Protein AF-A0A930VEP8-F1 (afdb_monomer_lite)

Secondary structure (DSSP, 8-state):
----------------S---SS-TTT----EEEETTSTTTEEEETTTTEEEE-----PPPPPP---

pLDDT: mean 80.21, std 15.47, range [47.66, 97.88]

Radius of gyration: 19.14 Å; chains: 1; bounding box: 65×26×40 Å

Foldseek 3Di:
DDDPPPDPPPPPPPAPPDDDQADPPPRDRQKDWDPPDPATKIARPVVGDIDHDHDPDDDDDPDPPD

Structure (mmCIF, N/CA/C/O backbone):
data_AF-A0A930VEP8-F1
#
_entry.id   AF-A0A930VEP8-F1
#
loop_
_atom_site.group_PDB
_atom_site.id
_atom_site.type_symbol
_atom_site.label_atom_id
_atom_site.label_alt_id
_atom_site.label_comp_id
_atom_site.label_asym_id
_atom_site.label_entity_id
_atom_site.label_seq_id
_atom_site.pdbx_PDB_ins_code
_atom_site.Cartn_x
_atom_site.Cartn_y
_atom_site.Cartn_z
_atom_site.occupancy
_atom_site.B_iso_or_equiv
_atom_site.auth_seq_id
_atom_site.auth_comp_id
_atom_site.auth_asym_id
_atom_site.auth_atom_id
_atom_site.pdbx_PDB_model_num
ATOM 1 N N . MET A 1 1 ? 41.929 -22.210 24.596 1.00 47.66 1 MET A N 1
ATOM 2 C CA . MET A 1 1 ? 41.415 -20.893 24.172 1.00 47.66 1 MET A CA 1
ATOM 3 C C . MET A 1 1 ? 40.243 -21.176 23.250 1.00 47.66 1 MET A C 1
ATOM 5 O 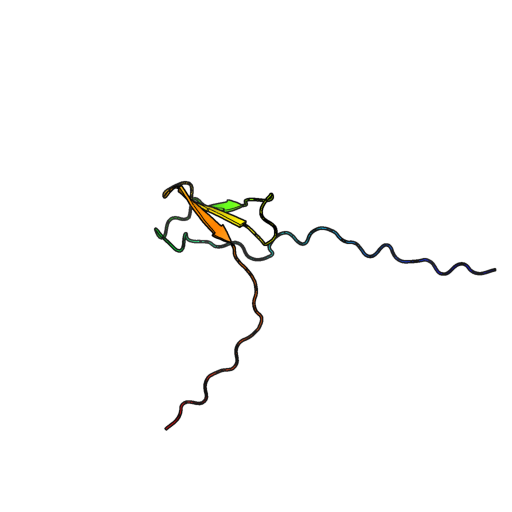O . MET A 1 1 ? 40.472 -21.583 22.123 1.00 47.66 1 MET A O 1
ATOM 9 N N . THR A 1 2 ? 39.023 -21.177 23.793 1.00 54.00 2 THR A N 1
ATOM 10 C CA . THR A 1 2 ? 37.801 -21.488 23.037 1.00 54.00 2 THR A CA 1
ATOM 11 C C . THR A 1 2 ? 37.198 -20.165 22.583 1.00 54.00 2 THR A C 1
ATOM 13 O O . THR A 1 2 ? 36.773 -19.370 23.414 1.00 54.00 2 THR A O 1
ATOM 16 N N . GLU A 1 3 ? 37.233 -19.901 21.284 1.00 59.78 3 GLU A N 1
ATOM 17 C CA . GLU A 1 3 ? 36.557 -18.749 20.685 1.00 59.78 3 GLU A CA 1
ATOM 18 C C . GLU A 1 3 ? 35.048 -19.067 20.656 1.00 59.78 3 GLU A C 1
ATOM 20 O O . GLU A 1 3 ? 34.678 -20.168 20.226 1.00 59.78 3 GLU A O 1
ATOM 25 N N . PRO A 1 4 ? 34.153 -18.186 21.135 1.00 64.19 4 PRO A N 1
ATOM 26 C CA . PRO A 1 4 ? 32.726 -18.377 20.931 1.00 64.19 4 PRO A CA 1
ATOM 27 C C . PRO A 1 4 ? 32.431 -18.232 19.436 1.00 64.19 4 PRO A C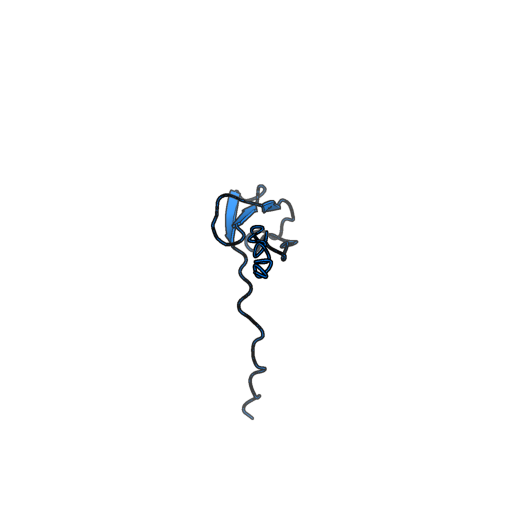 1
ATOM 29 O O . PRO A 1 4 ? 32.801 -17.248 18.806 1.00 64.19 4 PRO A O 1
ATOM 32 N N . PHE A 1 5 ? 31.769 -19.230 18.857 1.00 56.78 5 PHE A N 1
ATOM 33 C CA . PHE A 1 5 ? 31.299 -19.172 17.478 1.00 56.78 5 PHE A CA 1
ATOM 34 C C . PHE A 1 5 ? 30.175 -18.125 17.400 1.00 56.78 5 PHE A C 1
ATOM 36 O O . PHE A 1 5 ? 29.005 -18.426 17.651 1.00 56.78 5 PHE A O 1
ATOM 43 N N . GLU A 1 6 ? 30.536 -16.869 17.134 1.00 65.44 6 GLU A N 1
ATOM 44 C CA . GLU A 1 6 ? 29.588 -15.782 16.906 1.00 65.44 6 GLU A CA 1
ATOM 45 C C . GLU A 1 6 ? 28.738 -16.136 15.685 1.00 65.44 6 GLU A C 1
ATOM 47 O O . GLU A 1 6 ? 29.186 -16.136 14.540 1.00 65.44 6 GLU A O 1
ATOM 52 N N . THR A 1 7 ? 27.487 -16.511 15.945 1.00 64.88 7 THR A N 1
ATOM 53 C CA . THR A 1 7 ? 26.509 -16.797 14.899 1.00 64.88 7 THR A CA 1
ATOM 54 C C . THR A 1 7 ? 26.327 -15.526 14.067 1.00 64.88 7 THR A C 1
ATOM 56 O O . THR A 1 7 ? 25.923 -14.511 14.643 1.00 64.88 7 THR A O 1
ATOM 59 N N . PRO A 1 8 ? 26.566 -15.528 12.739 1.00 56.50 8 PRO A N 1
ATOM 60 C CA . PRO A 1 8 ? 26.226 -14.375 11.926 1.00 56.50 8 PRO A CA 1
ATOM 61 C C . PRO A 1 8 ? 24.710 -14.220 11.994 1.00 56.50 8 PRO A C 1
ATOM 63 O O . PRO A 1 8 ? 23.950 -15.028 11.455 1.00 56.50 8 PRO A O 1
ATOM 66 N N . ARG A 1 9 ? 24.257 -13.199 12.725 1.00 63.81 9 ARG A N 1
ATOM 67 C CA . ARG A 1 9 ? 22.856 -12.800 12.785 1.00 63.81 9 ARG A CA 1
ATOM 68 C C . ARG A 1 9 ? 22.445 -12.483 11.353 1.00 63.81 9 ARG A C 1
ATOM 70 O O . ARG A 1 9 ? 22.817 -11.446 10.813 1.00 63.81 9 ARG A O 1
ATOM 77 N N . SER A 1 10 ? 21.748 -13.425 10.725 1.00 56.12 10 SER A N 1
ATOM 78 C CA . SER A 1 10 ? 21.330 -13.336 9.334 1.00 56.12 10 SER A CA 1
ATOM 79 C C . SER A 1 10 ? 20.370 -12.151 9.183 1.00 56.12 10 SER A C 1
ATOM 81 O O . SER A 1 10 ? 19.163 -12.277 9.370 1.00 56.12 10 SER A O 1
ATOM 83 N N . SER A 1 11 ? 20.912 -10.970 8.881 1.00 61.44 11 SER A N 1
ATOM 84 C CA . SER A 1 11 ? 20.161 -9.798 8.420 1.00 61.44 11 SER A CA 1
ATOM 85 C C . SER A 1 11 ? 19.814 -9.972 6.944 1.00 61.44 11 SER A C 1
ATOM 87 O O . SER A 1 11 ? 20.042 -9.076 6.134 1.00 61.44 11 SER A O 1
ATOM 89 N N . ALA A 1 12 ? 19.263 -11.132 6.571 1.00 55.25 12 ALA A N 1
ATOM 90 C CA . ALA A 1 12 ? 18.537 -11.209 5.317 1.00 55.25 12 ALA A CA 1
ATOM 91 C C . ALA A 1 12 ? 17.419 -10.158 5.417 1.00 55.25 12 ALA A C 1
ATOM 93 O O . ALA A 1 12 ? 16.645 -10.214 6.387 1.00 55.25 12 ALA A O 1
ATOM 94 N N . PRO A 1 13 ? 17.352 -9.168 4.505 1.00 56.25 13 PRO A N 1
ATOM 95 C CA . PRO A 1 13 ? 16.249 -8.227 4.497 1.00 56.25 13 PRO A CA 1
ATOM 96 C C . PRO A 1 13 ? 14.983 -9.067 4.413 1.00 56.25 13 PRO A C 1
ATOM 98 O O . PRO A 1 13 ? 14.797 -9.846 3.477 1.00 56.25 13 PRO A O 1
ATOM 101 N N . GLN A 1 14 ? 14.163 -8.998 5.461 1.00 56.75 14 GLN A N 1
ATOM 102 C CA . GLN A 1 14 ? 12.879 -9.667 5.453 1.00 56.75 14 GLN A CA 1
ATOM 103 C C . GLN A 1 14 ? 12.042 -8.920 4.426 1.00 56.75 14 GLN A C 1
ATOM 105 O O . GLN A 1 14 ? 11.435 -7.897 4.737 1.00 56.75 14 GLN A O 1
ATOM 110 N N . GLY A 1 15 ? 12.061 -9.414 3.187 1.00 56.19 15 GLY A N 1
ATOM 111 C CA . GLY A 1 15 ? 11.086 -9.020 2.188 1.00 56.19 15 GLY A CA 1
ATOM 112 C C . GLY A 1 15 ? 9.687 -9.117 2.806 1.00 56.19 15 GLY A C 1
ATOM 113 O O . GLY A 1 15 ? 9.469 -9.924 3.724 1.00 56.19 15 GLY A O 1
ATOM 114 N N . PRO A 1 16 ? 8.746 -8.269 2.373 1.00 57.81 16 PRO A N 1
ATOM 115 C CA . PRO A 1 16 ? 7.420 -8.233 2.965 1.00 57.81 16 PRO A CA 1
ATOM 116 C C . PRO A 1 16 ? 6.804 -9.634 2.907 1.00 57.81 16 PRO A C 1
ATOM 118 O O . PRO A 1 16 ? 6.602 -10.199 1.838 1.00 57.81 16 PRO A O 1
ATOM 121 N N . ARG A 1 17 ? 6.503 -10.215 4.076 1.00 68.69 17 ARG A N 1
ATOM 122 C CA . ARG A 1 17 ? 5.805 -11.511 4.170 1.00 68.69 17 ARG A CA 1
ATOM 123 C C . ARG A 1 17 ? 4.314 -11.399 3.816 1.00 68.69 17 ARG A C 1
ATOM 125 O O . ARG A 1 17 ? 3.605 -12.395 3.875 1.00 68.69 17 ARG A O 1
ATOM 132 N N . ALA A 1 18 ? 3.842 -10.195 3.489 1.00 74.75 18 ALA A N 1
ATOM 133 C CA . ALA A 1 18 ? 2.469 -9.901 3.114 1.00 74.75 18 ALA A CA 1
ATOM 134 C C . ALA A 1 18 ? 2.422 -9.418 1.660 1.00 74.75 18 ALA A C 1
ATOM 136 O O . ALA A 1 18 ? 2.990 -8.377 1.325 1.00 74.75 18 ALA A O 1
ATOM 137 N N . VAL A 1 19 ? 1.729 -10.186 0.822 1.00 84.81 19 VAL A N 1
ATOM 138 C CA . VAL A 1 19 ? 1.411 -9.829 -0.561 1.00 84.81 19 VAL A CA 1
ATOM 139 C C . VAL A 1 19 ? -0.051 -9.375 -0.592 1.00 84.81 19 VAL A C 1
ATOM 141 O O . VAL A 1 19 ? -0.927 -10.181 -0.274 1.00 84.81 19 VAL A O 1
ATOM 144 N N . PRO A 1 20 ? -0.346 -8.102 -0.906 1.00 88.62 20 PRO A N 1
ATOM 145 C CA . PRO A 1 20 ? -1.711 -7.670 -1.163 1.00 88.62 20 PRO A CA 1
ATOM 146 C C . PRO A 1 20 ? -2.219 -8.339 -2.444 1.00 88.62 20 PRO A C 1
ATOM 148 O O . PRO A 1 20 ? -1.512 -8.367 -3.446 1.00 88.62 20 PRO A O 1
ATOM 151 N N . PHE A 1 21 ? -3.442 -8.870 -2.412 1.00 93.25 21 PHE A N 1
ATOM 152 C CA . PHE A 1 21 ? -4.068 -9.459 -3.600 1.00 93.25 21 PHE A CA 1
ATOM 153 C C . PHE A 1 21 ? -4.733 -8.396 -4.480 1.00 93.25 21 PHE A C 1
ATOM 155 O O . PHE A 1 21 ? -4.622 -8.474 -5.691 1.00 93.25 21 PHE A O 1
ATOM 162 N N . HIS A 1 22 ? -5.336 -7.359 -3.886 1.00 96.25 22 HIS A N 1
ATOM 163 C CA . HIS A 1 22 ? -6.054 -6.306 -4.615 1.00 96.25 22 HIS A CA 1
ATOM 164 C C . HIS A 1 22 ? -5.519 -4.913 -4.281 1.00 96.25 22 HIS A C 1
ATOM 166 O O . HIS A 1 22 ? -5.160 -4.623 -3.134 1.00 96.25 22 HIS A O 1
ATOM 172 N N . CYS A 1 23 ? -5.487 -4.029 -5.279 1.00 95.94 23 CYS A N 1
ATOM 173 C CA . CYS A 1 23 ? -5.122 -2.634 -5.088 1.00 95.94 23 CYS A CA 1
ATOM 174 C C . CYS A 1 23 ? -6.159 -1.938 -4.189 1.00 95.94 23 CYS A C 1
ATOM 176 O O . CYS A 1 23 ? -7.337 -1.912 -4.553 1.00 95.94 23 CYS A O 1
ATOM 178 N N . PRO A 1 24 ? -5.757 -1.282 -3.083 1.00 95.31 24 PRO A N 1
ATOM 179 C CA . PRO A 1 24 ? -6.698 -0.599 -2.190 1.00 95.31 24 PRO A CA 1
ATOM 180 C C . PRO A 1 24 ? -7.390 0.611 -2.839 1.00 95.31 24 PRO A C 1
ATOM 182 O O . PRO A 1 24 ? -8.338 1.146 -2.274 1.00 95.31 24 PRO A O 1
ATOM 185 N N . TYR A 1 25 ? -6.918 1.055 -4.010 1.00 96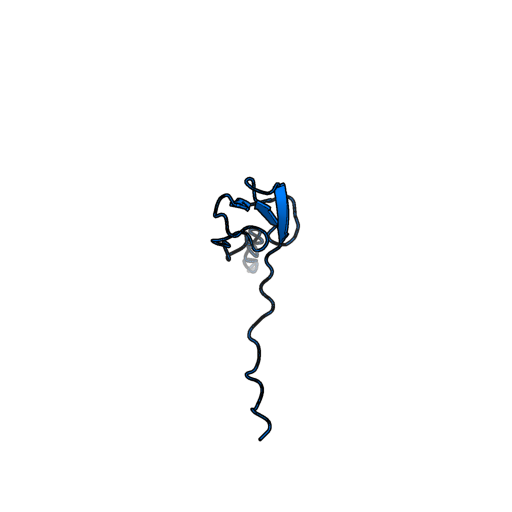.62 25 TYR A N 1
ATOM 186 C CA . TYR A 1 25 ? -7.462 2.213 -4.717 1.00 96.62 25 TYR A CA 1
ATOM 187 C C . TYR A 1 25 ? -8.408 1.853 -5.867 1.00 96.62 25 TYR A C 1
ATOM 189 O O . TYR A 1 25 ? -9.375 2.576 -6.077 1.00 96.62 25 TYR A O 1
ATOM 197 N N . CYS A 1 26 ? -8.144 0.785 -6.628 1.00 97.50 26 CYS A N 1
ATOM 198 C CA . CYS A 1 26 ? -8.958 0.425 -7.800 1.00 97.50 26 CYS A CA 1
ATOM 199 C C . CYS A 1 26 ? -9.482 -1.016 -7.806 1.00 97.50 26 CYS A C 1
ATOM 201 O O . CYS A 1 26 ? -10.244 -1.357 -8.700 1.00 97.50 26 CYS A O 1
ATOM 203 N N . GLY A 1 27 ? -9.091 -1.860 -6.846 1.00 96.81 27 GLY A N 1
ATOM 204 C CA . GLY A 1 27 ? -9.532 -3.258 -6.752 1.00 96.81 27 GLY A CA 1
ATOM 205 C C . GLY A 1 27 ? -8.794 -4.249 -7.661 1.00 96.81 27 GLY A C 1
ATOM 206 O O . GLY A 1 27 ? -8.935 -5.449 -7.477 1.00 96.81 27 GLY A O 1
ATOM 207 N N . GLU A 1 28 ? -7.965 -3.768 -8.587 1.00 97.69 28 GLU A N 1
ATOM 208 C CA . GLU A 1 28 ? -7.227 -4.605 -9.545 1.00 97.69 28 GLU A CA 1
ATOM 209 C C . GLU A 1 28 ? -6.091 -5.408 -8.884 1.00 97.69 28 GLU A C 1
ATOM 211 O O . GLU A 1 28 ? -5.441 -4.932 -7.949 1.00 97.69 28 GLU A O 1
ATOM 216 N N . GLU A 1 29 ? -5.777 -6.580 -9.440 1.00 96.38 29 GLU A N 1
ATOM 217 C CA . GLU A 1 29 ? -4.697 -7.478 -8.983 1.00 96.38 29 GLU A CA 1
ATOM 218 C C . GLU A 1 29 ? -3.332 -7.219 -9.645 1.00 96.38 29 GLU A C 1
ATOM 220 O O . GLU A 1 29 ? -2.356 -7.918 -9.377 1.00 96.38 29 GLU A O 1
ATOM 225 N N . ASN A 1 30 ? -3.229 -6.201 -10.507 1.00 95.81 30 ASN A N 1
ATOM 226 C CA . ASN A 1 30 ? -2.010 -5.874 -11.257 1.00 95.81 30 ASN A CA 1
ATOM 227 C C . ASN A 1 30 ? -0.955 -5.164 -10.372 1.00 95.81 30 ASN A C 1
ATOM 229 O O . ASN A 1 30 ? -0.640 -3.986 -10.586 1.00 95.81 30 ASN A O 1
ATOM 233 N N . LEU A 1 31 ? -0.478 -5.862 -9.334 1.00 94.12 31 LEU A N 1
AT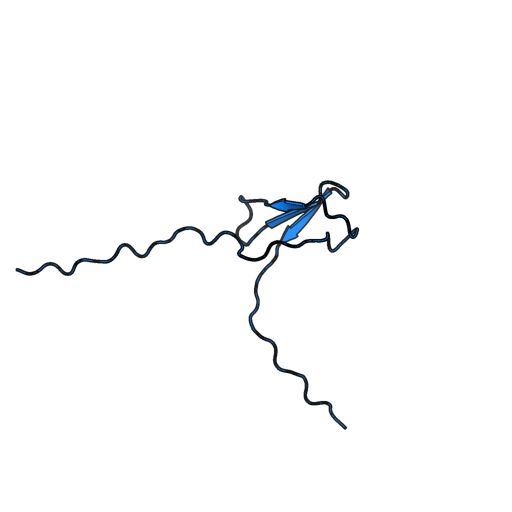OM 234 C CA . LEU A 1 31 ? 0.380 -5.369 -8.254 1.00 94.12 31 LEU A CA 1
ATOM 235 C C . LEU A 1 31 ? 1.816 -5.892 -8.370 1.00 94.12 31 LEU A C 1
ATOM 237 O O . LEU A 1 31 ? 2.037 -7.085 -8.568 1.00 94.12 31 LEU A O 1
ATOM 241 N N . PHE A 1 32 ? 2.798 -5.008 -8.187 1.00 92.56 32 PHE A N 1
ATOM 242 C CA . PHE A 1 32 ? 4.223 -5.348 -8.244 1.00 92.56 32 PHE A CA 1
ATOM 243 C C . PHE A 1 32 ? 4.965 -4.824 -7.012 1.00 92.56 32 PHE A C 1
ATOM 245 O O . PHE A 1 32 ? 4.675 -3.715 -6.559 1.00 92.56 32 PHE A O 1
ATOM 252 N N . PRO A 1 33 ? 5.923 -5.592 -6.463 1.00 90.06 33 PRO A N 1
ATOM 253 C CA . PRO A 1 33 ? 6.721 -5.144 -5.333 1.00 90.06 33 PRO A CA 1
ATOM 254 C C . PRO A 1 33 ? 7.690 -4.038 -5.761 1.00 90.06 33 PRO A C 1
ATOM 256 O O . PRO A 1 33 ? 8.326 -4.133 -6.813 1.00 90.06 33 PRO A O 1
ATOM 259 N N . ARG A 1 34 ? 7.852 -3.029 -4.903 1.00 87.00 34 ARG A N 1
ATOM 260 C CA . ARG A 1 34 ? 8.879 -1.989 -5.018 1.00 87.00 34 ARG A CA 1
ATOM 261 C C . ARG A 1 34 ? 9.968 -2.230 -3.962 1.00 87.00 34 ARG A C 1
ATOM 263 O O . ARG A 1 34 ? 9.758 -1.934 -2.785 1.00 87.00 34 ARG A O 1
ATOM 270 N N . PRO A 1 35 ? 11.102 -2.853 -4.341 1.00 69.25 35 PRO A N 1
ATOM 271 C CA . PRO A 1 35 ? 12.136 -3.284 -3.397 1.00 69.25 35 PRO A CA 1
ATOM 272 C C . PRO A 1 35 ? 12.994 -2.132 -2.855 1.00 69.25 35 PRO A C 1
ATOM 274 O O . PRO A 1 35 ? 13.703 -2.323 -1.870 1.00 69.25 35 PRO A O 1
ATOM 277 N N . ASP A 1 36 ? 12.948 -0.960 -3.489 1.00 70.06 36 ASP A N 1
ATOM 278 C CA . ASP A 1 36 ? 13.670 0.247 -3.083 1.00 70.06 36 ASP A CA 1
ATOM 279 C C . ASP A 1 36 ? 13.001 1.001 -1.922 1.00 70.06 36 ASP A C 1
ATOM 281 O O . ASP A 1 36 ? 13.676 1.748 -1.210 1.00 70.06 36 ASP A O 1
ATOM 285 N N . ASP A 1 37 ? 11.707 0.776 -1.668 1.00 64.12 37 ASP A N 1
ATOM 286 C CA . ASP A 1 37 ? 11.029 1.394 -0.532 1.00 64.12 37 ASP A CA 1
ATOM 287 C C . ASP A 1 37 ? 11.300 0.601 0.754 1.00 64.12 37 ASP A C 1
ATOM 289 O O . ASP A 1 37 ? 10.906 -0.562 0.914 1.00 64.12 37 ASP A O 1
ATOM 293 N N . VAL A 1 38 ? 11.937 1.266 1.718 1.00 62.31 38 VAL A N 1
ATOM 294 C CA . VAL A 1 38 ? 12.134 0.760 3.081 1.00 62.31 38 VAL A CA 1
ATOM 295 C C . VAL A 1 38 ? 10.761 0.572 3.742 1.00 62.31 38 VAL A C 1
ATOM 297 O O . VAL A 1 38 ? 10.220 1.503 4.330 1.00 62.31 38 VAL A O 1
ATOM 300 N N . GLY A 1 39 ? 10.167 -0.622 3.632 1.00 67.44 39 GLY A N 1
ATOM 301 C CA . GLY A 1 39 ? 8.887 -0.928 4.291 1.00 67.44 39 GLY A CA 1
ATOM 302 C C . GLY A 1 39 ? 7.893 -1.812 3.538 1.00 67.44 39 GLY A C 1
ATOM 303 O O . GLY A 1 39 ? 6.736 -1.859 3.939 1.00 67.44 39 GLY A O 1
ATOM 304 N N . GLY A 1 40 ? 8.296 -2.514 2.474 1.00 79.31 40 GLY A N 1
ATOM 305 C CA . GLY A 1 40 ? 7.369 -3.374 1.730 1.00 79.31 40 GLY A CA 1
ATOM 306 C C . GLY A 1 40 ? 6.463 -2.566 0.803 1.00 79.31 40 GLY A C 1
ATOM 307 O O . GLY A 1 40 ? 5.236 -2.630 0.914 1.00 79.31 40 GLY A O 1
ATOM 308 N N . GLY A 1 41 ? 7.089 -1.776 -0.072 1.00 89.38 41 GLY A N 1
ATOM 309 C CA . GLY A 1 41 ? 6.420 -0.987 -1.100 1.00 89.38 41 GLY A CA 1
ATOM 310 C C . GLY A 1 41 ? 5.801 -1.845 -2.204 1.00 89.38 41 GLY A C 1
ATOM 311 O O . GLY A 1 41 ? 6.286 -2.931 -2.530 1.00 89.38 41 GLY A O 1
ATOM 312 N N . TRP A 1 42 ? 4.727 -1.326 -2.786 1.00 92.62 42 TRP A N 1
ATOM 313 C CA . TRP A 1 42 ? 3.946 -1.917 -3.865 1.00 92.62 42 TRP A CA 1
ATOM 314 C C . TRP A 1 42 ? 3.499 -0.833 -4.840 1.00 92.62 42 TRP A C 1
ATOM 316 O O . TRP A 1 42 ? 3.151 0.276 -4.437 1.00 92.62 42 TRP A O 1
ATOM 326 N N . GLU A 1 43 ? 3.448 -1.168 -6.121 1.00 94.88 43 GLU A N 1
ATOM 327 C CA . GLU A 1 43 ? 2.805 -0.361 -7.155 1.00 94.88 43 GLU A CA 1
ATOM 328 C C . GLU A 1 43 ? 1.654 -1.131 -7.799 1.00 94.88 43 GLU A C 1
ATOM 330 O O . GLU A 1 43 ? 1.736 -2.341 -8.006 1.00 94.88 43 GLU A O 1
ATOM 335 N N . CYS A 1 44 ? 0.585 -0.424 -8.157 1.00 97.06 44 CYS A N 1
ATOM 336 C CA . CYS A 1 44 ? -0.449 -0.941 -9.041 1.00 97.06 44 CYS A CA 1
ATOM 337 C C . CYS A 1 44 ? -0.228 -0.407 -10.454 1.00 97.06 44 CYS A C 1
ATOM 339 O O . CYS A 1 44 ? -0.312 0.801 -10.677 1.00 97.06 44 CYS A O 1
ATOM 341 N N . ARG A 1 45 ? -0.025 -1.297 -11.427 1.00 96.38 45 ARG A N 1
ATOM 342 C CA . ARG A 1 45 ? 0.175 -0.907 -12.832 1.00 96.38 45 ARG A CA 1
ATOM 343 C C . ARG A 1 45 ? -1.116 -0.599 -13.586 1.00 96.38 45 ARG A C 1
ATOM 345 O O . ARG A 1 45 ? -1.052 -0.027 -14.666 1.00 96.38 45 ARG A O 1
ATOM 352 N N . ALA A 1 46 ? -2.278 -0.931 -13.020 1.00 97.44 46 ALA A N 1
ATOM 353 C CA . ALA A 1 46 ? -3.569 -0.562 -13.601 1.00 97.44 46 ALA A CA 1
ATOM 354 C C . ALA A 1 46 ? -3.927 0.911 -13.334 1.00 97.44 46 ALA A C 1
ATOM 356 O O . ALA A 1 46 ? -4.400 1.604 -14.229 1.00 97.44 46 ALA A O 1
ATOM 357 N N . CYS A 1 47 ? -3.678 1.409 -12.116 1.00 97.88 47 CYS A N 1
ATOM 358 C CA . CYS A 1 47 ? -4.028 2.781 -11.721 1.00 97.88 47 CYS A CA 1
ATOM 359 C C . CYS A 1 47 ? -2.828 3.677 -11.369 1.00 97.88 47 CYS A C 1
ATOM 361 O O . CYS A 1 47 ? -3.033 4.806 -10.915 1.00 97.88 47 CYS A O 1
ATOM 363 N N . LEU A 1 48 ? -1.603 3.176 -11.568 1.00 96.81 48 LEU A N 1
ATOM 364 C CA . LEU A 1 48 ? -0.317 3.869 -11.400 1.00 96.81 48 LEU A CA 1
ATOM 365 C C . LEU A 1 48 ? -0.081 4.467 -10.002 1.00 96.81 48 LEU A C 1
ATOM 367 O O . LEU A 1 48 ? 0.594 5.485 -9.858 1.00 96.81 48 LEU A O 1
ATOM 371 N N . ARG A 1 49 ? -0.639 3.851 -8.955 1.00 95.44 49 ARG A N 1
ATOM 372 C CA . ARG A 1 49 ? -0.450 4.281 -7.559 1.00 95.44 49 ARG A CA 1
ATOM 373 C C . ARG A 1 49 ? 0.545 3.386 -6.837 1.00 95.44 49 ARG A C 1
ATOM 375 O O . ARG A 1 49 ? 0.478 2.166 -6.970 1.00 95.44 49 ARG A O 1
ATOM 382 N N . ALA A 1 50 ? 1.401 4.004 -6.029 1.00 93.81 50 ALA A N 1
ATOM 383 C CA . ALA A 1 50 ? 2.303 3.323 -5.109 1.00 93.81 50 ALA A CA 1
ATOM 384 C C . ALA A 1 50 ? 1.784 3.413 -3.664 1.00 93.81 50 ALA A C 1
ATOM 386 O O . ALA A 1 50 ? 1.178 4.413 -3.277 1.00 93.81 50 ALA A O 1
ATOM 387 N N . PHE A 1 51 ? 2.009 2.365 -2.876 1.00 91.69 51 PHE A N 1
ATOM 388 C CA . PHE A 1 51 ? 1.648 2.268 -1.459 1.00 91.69 51 PHE A CA 1
ATOM 389 C C . PHE A 1 51 ? 2.593 1.301 -0.733 1.00 91.69 51 PHE A C 1
ATOM 391 O O . PHE A 1 51 ? 3.352 0.587 -1.375 1.00 91.69 51 PHE A O 1
ATOM 398 N N . ALA A 1 52 ? 2.559 1.256 0.598 1.00 88.69 52 ALA A N 1
ATOM 399 C CA . ALA A 1 52 ? 3.351 0.316 1.396 1.00 88.69 52 ALA A CA 1
ATOM 400 C C . ALA A 1 52 ? 2.454 -0.485 2.344 1.00 88.69 52 ALA A C 1
ATOM 402 O O . ALA A 1 52 ? 1.432 0.023 2.813 1.00 88.69 52 ALA A O 1
ATOM 403 N N . VAL A 1 53 ? 2.835 -1.733 2.626 1.00 83.94 53 VAL A N 1
ATOM 404 C CA . VAL A 1 53 ? 2.105 -2.618 3.545 1.00 83.94 53 VAL A CA 1
ATOM 405 C C . VAL A 1 53 ? 2.981 -2.943 4.750 1.00 83.94 53 VAL A C 1
ATOM 407 O O . VAL A 1 53 ? 3.968 -3.666 4.638 1.00 83.94 53 VAL A O 1
ATOM 410 N N . THR A 1 54 ? 2.558 -2.468 5.922 1.00 83.75 54 THR A N 1
ATOM 411 C CA . THR A 1 54 ? 3.278 -2.660 7.187 1.00 83.75 54 THR A CA 1
ATOM 412 C C . THR A 1 54 ? 2.4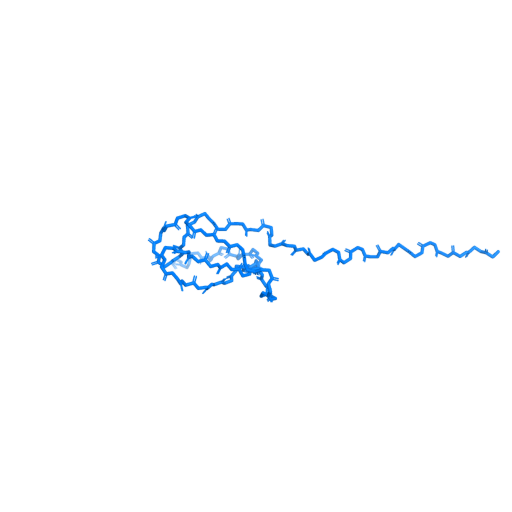41 -3.472 8.166 1.00 83.75 54 THR A C 1
ATOM 414 O O . THR A 1 54 ? 1.289 -3.141 8.444 1.00 83.75 54 THR A O 1
ATOM 417 N N . PHE A 1 55 ? 3.028 -4.521 8.745 1.00 84.25 55 PHE A N 1
ATOM 418 C CA . PHE A 1 55 ? 2.410 -5.233 9.861 1.00 84.25 55 PHE A CA 1
ATOM 419 C C . PHE A 1 55 ? 2.540 -4.409 11.149 1.00 84.25 55 PHE A C 1
ATOM 421 O O . PHE A 1 55 ? 3.649 -4.159 11.613 1.00 84.25 55 PHE A O 1
ATOM 428 N N . LEU A 1 56 ? 1.407 -4.009 11.731 1.00 86.69 56 LEU A N 1
ATOM 429 C CA . LEU A 1 56 ? 1.363 -3.167 12.935 1.00 86.69 56 LEU A CA 1
ATOM 430 C C . LEU A 1 56 ? 1.228 -3.962 14.248 1.00 86.69 56 LEU A C 1
ATOM 432 O O . LEU A 1 56 ? 1.336 -3.382 15.324 1.00 86.69 56 LEU A O 1
ATOM 436 N N . GLY A 1 57 ? 0.992 -5.276 14.182 1.00 88.38 57 GLY A N 1
ATOM 437 C CA . GLY A 1 57 ? 0.689 -6.117 15.344 1.00 88.38 57 GLY A CA 1
ATOM 438 C C . GLY A 1 57 ? -0.772 -6.575 15.398 1.00 88.38 57 GLY A C 1
ATOM 439 O O . GLY A 1 57 ? -1.550 -6.365 14.469 1.00 88.38 57 GLY A O 1
ATOM 440 N N . GLN A 1 58 ? -1.146 -7.241 16.492 1.00 91.44 58 GLN A N 1
ATOM 441 C CA . GLN A 1 58 ? -2.520 -7.690 16.734 1.00 91.44 58 GLN A CA 1
ATOM 442 C C . GLN A 1 58 ? -3.290 -6.626 17.521 1.00 91.44 58 GLN A C 1
ATOM 444 O O . GLN A 1 58 ? -2.885 -6.250 18.622 1.00 91.44 58 GLN A O 1
ATOM 449 N N . VAL A 1 59 ? -4.420 -6.165 16.985 1.00 92.81 59 VAL A N 1
ATOM 450 C CA . VAL A 1 59 ? -5.321 -5.248 17.698 1.00 92.81 59 VAL A CA 1
ATOM 451 C C . VAL A 1 59 ? -6.096 -5.978 18.800 1.00 92.81 59 VAL A C 1
ATOM 453 O O . VAL A 1 59 ? -6.356 -7.180 18.713 1.00 92.81 59 VAL A O 1
ATOM 456 N N . ARG A 1 60 ? -6.490 -5.250 19.850 1.00 92.56 60 ARG A N 1
ATOM 457 C CA . ARG A 1 60 ? -7.464 -5.745 20.834 1.00 92.56 60 ARG A CA 1
ATOM 458 C C . ARG A 1 60 ? -8.874 -5.609 20.261 1.00 92.56 60 ARG A C 1
ATOM 460 O O . ARG A 1 60 ? -9.157 -4.654 19.542 1.00 92.56 60 ARG A O 1
ATOM 467 N N . ARG A 1 61 ? -9.765 -6.551 20.590 1.00 88.50 61 ARG A N 1
ATOM 468 C CA . ARG A 1 61 ? -11.196 -6.388 20.307 1.00 88.50 61 ARG A CA 1
ATOM 469 C C . ARG A 1 61 ? -11.705 -5.218 21.165 1.00 88.50 61 ARG A C 1
ATOM 471 O O . A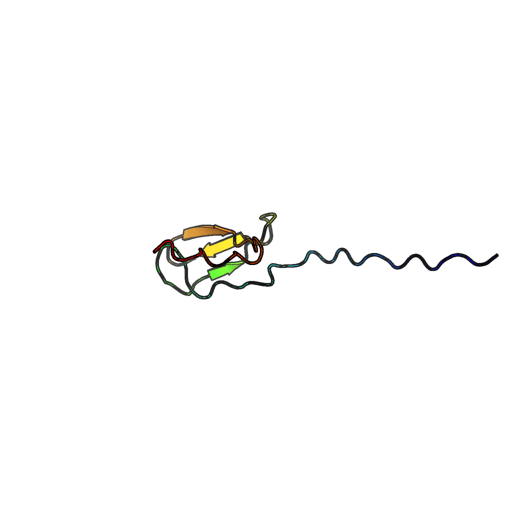RG A 1 61 ? -11.434 -5.244 22.366 1.00 88.50 61 ARG A O 1
ATOM 478 N N . PRO A 1 62 ? -12.412 -4.227 20.596 1.00 84.19 62 PRO A N 1
ATOM 479 C CA . PRO A 1 62 ? -13.098 -3.242 21.418 1.00 84.19 62 PRO A CA 1
ATOM 480 C C . PRO A 1 62 ? -14.131 -3.978 22.272 1.00 84.19 62 PRO A C 1
ATOM 482 O O . PRO A 1 62 ? -14.917 -4.772 21.750 1.00 84.19 62 PRO A O 1
ATOM 485 N N . GLU A 1 63 ? -14.105 -3.765 23.585 1.00 82.69 63 GLU A N 1
ATOM 486 C CA . GLU A 1 63 ? -15.235 -4.150 24.423 1.00 82.69 63 GLU A CA 1
ATOM 487 C C . GLU A 1 63 ? -16.448 -3.387 23.880 1.00 82.69 63 GLU A C 1
ATOM 489 O O . GLU A 1 63 ? -16.405 -2.169 23.705 1.00 82.69 63 GLU A O 1
ATOM 494 N N . THR A 1 64 ? -17.493 -4.109 23.486 1.00 79.75 64 THR A N 1
ATOM 495 C CA . THR A 1 64 ? -18.769 -3.489 23.139 1.00 79.75 64 THR A CA 1
ATOM 496 C C . THR A 1 64 ? -19.275 -2.798 24.394 1.00 79.75 64 THR A C 1
ATOM 498 O O . THR A 1 64 ? -19.784 -3.469 25.289 1.00 79.75 64 THR A O 1
ATOM 501 N N . ALA A 1 65 ? -19.091 -1.479 24.472 1.00 68.81 65 ALA A N 1
ATOM 502 C CA . ALA A 1 65 ? -19.766 -0.657 25.460 1.00 68.81 65 ALA A CA 1
ATOM 503 C C . ALA A 1 65 ? -21.273 -0.814 25.224 1.00 68.81 65 ALA A C 1
ATOM 505 O O . ALA A 1 65 ? -21.768 -0.498 24.139 1.00 68.81 65 ALA A O 1
ATOM 506 N N . SER A 1 66 ? -21.944 -1.409 26.208 1.00 66.19 66 SER A N 1
ATOM 507 C CA . SER A 1 66 ? -23.387 -1.631 26.224 1.00 66.19 66 SER A CA 1
ATOM 508 C C . SER A 1 66 ? -24.109 -0.527 26.974 1.00 66.19 66 SER A C 1
ATOM 510 O O . SER A 1 66 ? -23.477 0.118 27.840 1.00 66.19 66 SER A O 1
#

Organism: NCBI:txid433663

Sequence (66 aa):
MTEPFETPRSSAPQGPRAVPFHCPYCGEENLFPRPDDVGGGWECRACLRAFAVTFLGQVRRPETAS